Protein AF-A0A2V7BB26-F1 (afdb_monomer_lite)

St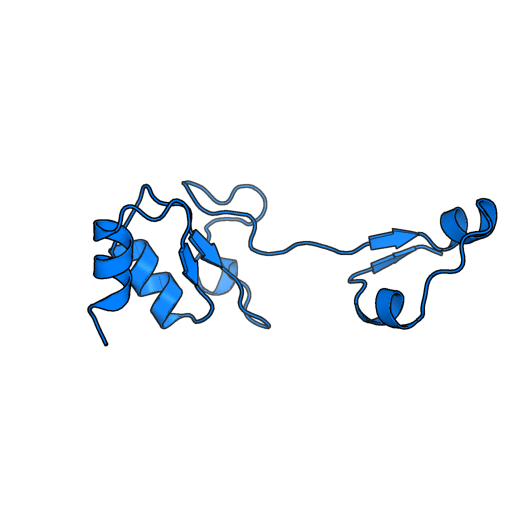ructure (mmCIF, N/CA/C/O backbone):
data_AF-A0A2V7BB26-F1
#
_entry.id   AF-A0A2V7BB26-F1
#
loop_
_atom_site.group_PDB
_atom_site.id
_atom_site.type_symbol
_atom_site.label_atom_id
_atom_site.label_alt_id
_atom_site.label_comp_id
_atom_site.label_asym_id
_atom_site.label_entity_id
_atom_site.label_seq_id
_atom_site.pdbx_PDB_ins_code
_atom_site.Cartn_x
_atom_site.Cartn_y
_atom_site.Cartn_z
_atom_site.occupancy
_atom_site.B_iso_or_equiv
_atom_site.auth_seq_id
_atom_site.auth_comp_id
_atom_site.auth_asym_id
_atom_site.auth_atom_id
_atom_site.pdbx_PDB_model_num
ATOM 1 N N . MET A 1 1 ? 7.085 -16.098 11.718 1.00 49.88 1 MET A N 1
ATOM 2 C CA . MET A 1 1 ? 5.837 -15.791 12.449 1.00 49.88 1 MET A CA 1
ATOM 3 C C . MET A 1 1 ? 4.639 -15.993 11.516 1.00 49.88 1 MET A C 1
ATOM 5 O O . MET A 1 1 ? 4.302 -15.061 10.801 1.00 49.88 1 MET A O 1
ATOM 9 N N . PRO A 1 2 ? 4.035 -17.191 11.439 1.00 54.56 2 PRO A N 1
ATOM 10 C CA . PRO A 1 2 ? 2.979 -17.475 10.453 1.00 54.56 2 PRO A CA 1
ATOM 11 C C . PRO A 1 2 ? 1.548 -17.026 10.835 1.00 54.56 2 PRO A C 1
ATOM 13 O O . PRO A 1 2 ? 0.645 -17.219 10.035 1.00 54.56 2 PRO A O 1
ATOM 16 N N . GLY A 1 3 ? 1.302 -16.453 12.025 1.00 74.62 3 GLY A N 1
ATOM 17 C CA . GLY A 1 3 ? -0.070 -16.253 12.543 1.00 74.62 3 GLY A CA 1
ATOM 18 C C . GLY A 1 3 ? -0.725 -14.887 12.297 1.00 74.62 3 GLY A C 1
ATOM 19 O O . GLY A 1 3 ? -1.936 -14.812 12.123 1.00 74.62 3 GLY A O 1
ATOM 20 N N . LEU A 1 4 ? 0.059 -13.807 12.222 1.00 80.25 4 LEU A N 1
ATOM 21 C CA . LEU A 1 4 ? -0.484 -12.446 12.332 1.00 80.25 4 LEU A CA 1
ATOM 22 C C . LEU A 1 4 ? -1.448 -12.066 11.192 1.00 80.25 4 LEU A C 1
ATOM 24 O O . LEU A 1 4 ? -2.458 -11.414 11.431 1.00 80.25 4 LEU A O 1
ATOM 28 N N . ALA A 1 5 ? -1.172 -12.492 9.956 1.00 82.44 5 ALA A N 1
ATOM 29 C CA . ALA A 1 5 ? -2.062 -12.221 8.826 1.00 82.44 5 ALA A CA 1
ATOM 30 C C . ALA A 1 5 ? -3.416 -12.940 8.980 1.00 82.44 5 ALA A C 1
ATOM 32 O O . ALA A 1 5 ? -4.459 -12.342 8.735 1.00 82.44 5 ALA A O 1
ATOM 33 N N . ALA A 1 6 ? -3.412 -14.191 9.450 1.00 85.62 6 ALA A N 1
ATOM 34 C CA . ALA A 1 6 ? -4.635 -14.952 9.704 1.00 85.62 6 ALA A CA 1
ATOM 35 C C . ALA A 1 6 ? -5.444 -14.374 10.878 1.00 85.62 6 ALA A C 1
ATOM 37 O O . ALA A 1 6 ? -6.676 -14.391 10.848 1.00 85.62 6 ALA A O 1
ATOM 38 N N . ASP A 1 7 ? -4.765 -13.825 11.890 1.00 86.00 7 ASP A N 1
ATOM 39 C CA . ASP A 1 7 ? -5.412 -13.127 13.003 1.00 86.00 7 ASP A CA 1
ATOM 40 C C . ASP A 1 7 ? -6.159 -11.873 12.524 1.00 86.00 7 ASP A C 1
ATOM 42 O O . ASP A 1 7 ? -7.309 -11.668 12.909 1.00 86.00 7 ASP A O 1
ATOM 46 N N . LEU A 1 8 ? -5.553 -11.075 11.636 1.00 83.38 8 LEU A N 1
ATOM 47 C CA . LEU A 1 8 ? -6.189 -9.882 11.057 1.00 83.38 8 LEU A CA 1
ATOM 48 C C . LEU A 1 8 ? -7.412 -10.224 10.198 1.00 83.38 8 LEU A C 1
ATOM 50 O O . LEU A 1 8 ? -8.414 -9.510 10.241 1.00 83.38 8 LEU A O 1
ATOM 54 N N . VAL A 1 9 ? -7.358 -11.337 9.460 1.00 86.88 9 VAL A N 1
ATOM 55 C CA . VAL A 1 9 ? -8.510 -11.844 8.701 1.00 86.88 9 VAL A CA 1
ATOM 56 C C . VAL A 1 9 ? -9.638 -12.250 9.643 1.00 86.88 9 VAL A C 1
ATOM 58 O O . VAL A 1 9 ? -10.780 -11.852 9.441 1.00 86.88 9 VAL A O 1
ATOM 61 N N . ARG A 1 10 ? -9.325 -12.991 10.712 1.00 88.25 10 ARG A N 1
ATOM 62 C CA . ARG A 1 10 ? -10.312 -13.398 11.725 1.00 88.25 10 ARG A CA 1
ATOM 63 C C . ARG A 1 10 ? -10.916 -12.229 12.499 1.00 88.25 10 ARG A C 1
ATOM 65 O O . ARG A 1 10 ? -12.037 -12.349 12.984 1.00 88.25 10 ARG A O 1
ATOM 72 N N . LEU A 1 11 ? -10.177 -11.132 12.633 1.00 89.75 11 LEU A N 1
ATOM 73 C CA . LEU A 1 11 ? -10.650 -9.905 13.266 1.00 89.75 11 LEU A CA 1
ATOM 74 C C . LEU A 1 11 ? -11.604 -9.105 12.358 1.00 89.75 11 LEU A C 1
ATOM 76 O O . LEU A 1 11 ? -12.179 -8.126 12.820 1.00 89.75 11 LEU A O 1
ATOM 80 N N . ASN A 1 12 ? -11.799 -9.525 11.099 1.00 82.25 12 ASN A N 1
ATOM 81 C CA . ASN A 1 12 ? -12.567 -8.808 10.077 1.00 82.25 12 ASN A CA 1
ATOM 82 C C . ASN A 1 12 ? -12.064 -7.373 9.870 1.00 82.25 12 ASN A C 1
ATOM 84 O O . ASN A 1 12 ? -12.850 -6.432 9.839 1.00 82.25 12 ASN A O 1
ATOM 88 N N . ALA A 1 13 ? -10.745 -7.199 9.755 1.00 83.19 13 ALA A N 1
ATOM 89 C CA . ALA A 1 13 ? -10.177 -5.894 9.445 1.00 83.19 13 ALA A CA 1
ATOM 90 C C . ALA A 1 13 ? -10.727 -5.348 8.113 1.00 83.19 13 ALA A C 1
ATOM 92 O O . ALA A 1 13 ? -10.776 -6.070 7.118 1.00 83.19 13 ALA A O 1
ATOM 93 N N . ASP A 1 14 ? -11.066 -4.057 8.081 1.00 85.69 14 ASP A N 1
ATOM 94 C CA . ASP A 1 14 ? -11.540 -3.387 6.861 1.00 85.69 14 ASP A CA 1
ATOM 95 C C . ASP A 1 14 ? -10.419 -3.184 5.826 1.00 85.69 14 ASP A C 1
ATOM 97 O O . ASP A 1 14 ? -10.668 -3.094 4.624 1.00 85.69 14 ASP A O 1
ATOM 101 N N . VAL A 1 15 ? -9.166 -3.101 6.285 1.00 86.44 15 VAL A N 1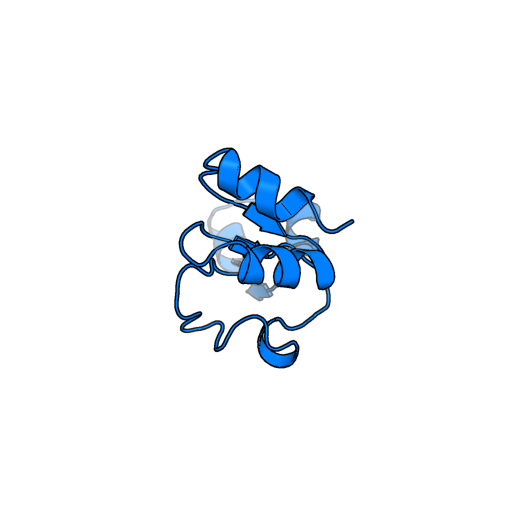
ATOM 102 C CA . VAL A 1 15 ? -7.967 -2.950 5.451 1.00 86.44 15 VAL A CA 1
ATOM 103 C C . VAL A 1 15 ? -6.739 -3.490 6.180 1.00 86.44 15 VAL A C 1
ATOM 105 O O . VAL A 1 15 ? -6.624 -3.371 7.400 1.00 86.44 15 VAL A O 1
ATOM 108 N N . ILE A 1 16 ? -5.786 -4.051 5.433 1.00 83.50 16 ILE A N 1
ATOM 109 C CA . ILE A 1 16 ? -4.494 -4.495 5.967 1.00 83.50 16 ILE A CA 1
ATOM 110 C C . ILE A 1 16 ? -3.374 -3.675 5.328 1.00 83.50 16 ILE A C 1
ATOM 112 O O . ILE A 1 16 ? -3.256 -3.617 4.105 1.00 83.50 16 ILE A O 1
ATOM 116 N N . VAL A 1 17 ? -2.529 -3.058 6.158 1.00 87.00 17 VAL A N 1
ATOM 117 C CA . VAL A 1 17 ? -1.346 -2.314 5.704 1.00 87.00 17 VAL A CA 1
ATOM 118 C C . VAL A 1 17 ? -0.110 -3.196 5.852 1.00 87.00 17 VAL A C 1
ATOM 120 O O . VAL A 1 17 ? 0.309 -3.512 6.965 1.00 87.00 17 VAL A O 1
ATOM 123 N N . ALA A 1 18 ? 0.485 -3.594 4.729 1.00 86.19 18 ALA A N 1
ATOM 124 C CA . ALA A 1 18 ? 1.669 -4.443 4.694 1.00 86.19 18 ALA A CA 1
ATOM 125 C C . ALA A 1 18 ? 2.910 -3.637 4.281 1.00 86.19 18 ALA A C 1
ATOM 127 O O . ALA A 1 18 ? 2.944 -3.019 3.217 1.00 86.19 18 ALA A O 1
ATOM 128 N N . VAL A 1 19 ? 3.944 -3.665 5.125 1.00 85.19 19 VAL A N 1
ATOM 129 C CA . VAL A 1 19 ? 5.148 -2.820 4.982 1.00 85.19 19 VAL A CA 1
ATOM 130 C C . VAL A 1 19 ? 6.411 -3.590 4.576 1.00 85.19 19 VAL A C 1
ATOM 132 O O . VAL A 1 19 ? 7.478 -3.000 4.436 1.00 85.19 19 VAL A O 1
ATOM 135 N N . SER A 1 20 ? 6.324 -4.913 4.396 1.00 83.94 20 SER A N 1
ATOM 136 C CA . SER A 1 20 ? 7.465 -5.753 4.008 1.00 83.94 20 SER A CA 1
ATOM 137 C C . SER A 1 20 ? 7.070 -6.875 3.036 1.00 83.94 20 SER A C 1
ATOM 139 O O . SER A 1 20 ? 5.939 -7.365 3.104 1.00 83.94 20 SER A O 1
ATOM 141 N N . PRO A 1 21 ? 7.988 -7.346 2.165 1.00 85.44 21 PRO A N 1
ATOM 142 C CA . PRO A 1 21 ? 7.721 -8.440 1.224 1.00 85.44 21 PRO A CA 1
ATOM 143 C C . PRO A 1 21 ? 7.118 -9.713 1.854 1.00 85.44 21 PRO A C 1
ATOM 145 O O . PRO A 1 21 ? 6.131 -10.225 1.317 1.00 85.44 21 PRO A O 1
ATOM 148 N N . PRO A 1 22 ? 7.615 -10.224 3.003 1.00 87.75 22 PRO A N 1
ATOM 149 C CA . PRO A 1 22 ? 7.008 -11.388 3.652 1.00 87.75 22 PRO A CA 1
ATOM 150 C C . PRO A 1 22 ? 5.600 -11.103 4.187 1.00 87.75 22 PRO A C 1
ATOM 152 O O . PRO A 1 22 ? 4.741 -11.978 4.120 1.00 87.75 22 PRO A O 1
ATOM 155 N N . ALA A 1 23 ? 5.342 -9.886 4.681 1.00 86.50 23 ALA A N 1
ATOM 156 C CA . ALA A 1 23 ? 4.020 -9.497 5.171 1.00 86.50 23 ALA A CA 1
ATOM 157 C C . ALA A 1 23 ? 3.000 -9.383 4.030 1.00 86.50 23 ALA A C 1
ATOM 159 O O . ALA A 1 23 ? 1.872 -9.853 4.171 1.00 86.50 23 ALA A O 1
ATOM 160 N N . ILE A 1 24 ? 3.400 -8.820 2.884 1.00 87.06 24 ILE A N 1
ATOM 161 C CA . ILE A 1 24 ? 2.550 -8.714 1.687 1.00 87.06 24 ILE A CA 1
ATOM 162 C C . ILE A 1 24 ? 2.136 -10.104 1.209 1.00 87.06 24 ILE A C 1
ATOM 164 O O . ILE A 1 24 ? 0.957 -10.343 0.957 1.00 87.06 24 ILE A O 1
ATOM 168 N N . ARG A 1 25 ? 3.094 -11.038 1.136 1.00 87.69 25 ARG A N 1
ATOM 169 C CA . ARG A 1 25 ? 2.830 -12.418 0.715 1.00 87.69 25 ARG A CA 1
ATOM 170 C C . ARG A 1 25 ? 1.915 -13.143 1.696 1.00 87.69 25 ARG A C 1
ATOM 172 O O . ARG A 1 25 ? 0.875 -13.638 1.286 1.00 87.69 25 ARG A O 1
ATOM 179 N N . ALA A 1 26 ? 2.235 -13.092 2.989 1.00 89.31 26 ALA A N 1
ATOM 180 C CA . ALA A 1 26 ? 1.406 -13.702 4.025 1.00 89.31 26 ALA A CA 1
ATOM 181 C C . ALA A 1 26 ? -0.032 -13.155 4.025 1.00 89.31 26 ALA A C 1
ATOM 183 O O . ALA A 1 26 ? -0.977 -13.912 4.211 1.00 89.31 26 ALA A O 1
ATOM 184 N N . THR A 1 27 ? -0.209 -11.855 3.777 1.00 89.50 27 THR A N 1
ATOM 185 C CA . THR A 1 27 ? -1.541 -11.238 3.708 1.00 89.50 27 THR A CA 1
ATOM 186 C C . THR A 1 27 ? -2.306 -11.683 2.462 1.00 89.50 27 THR A C 1
ATOM 188 O O . THR A 1 27 ? -3.473 -12.047 2.565 1.00 89.50 27 THR A O 1
ATOM 191 N N . LYS A 1 28 ? -1.651 -11.720 1.295 1.00 85.44 28 LYS A N 1
ATOM 192 C CA . LYS A 1 28 ? -2.256 -12.201 0.041 1.00 85.44 28 LYS A CA 1
ATOM 193 C C . LYS A 1 28 ? -2.637 -13.682 0.082 1.00 85.44 28 LYS A C 1
ATOM 195 O O . LYS A 1 28 ? -3.632 -14.065 -0.530 1.00 85.44 28 LYS A O 1
ATOM 200 N N . ASP A 1 29 ? -1.860 -14.497 0.791 1.00 89.75 29 ASP A N 1
ATOM 201 C CA . ASP A 1 29 ? -2.168 -15.914 1.005 1.00 89.75 29 ASP A CA 1
ATOM 202 C C . ASP A 1 29 ? -3.334 -16.084 1.992 1.00 89.75 29 ASP A C 1
ATOM 204 O O . ASP A 1 29 ? -4.165 -16.976 1.824 1.00 89.75 29 ASP A O 1
ATOM 208 N N . ALA A 1 30 ? -3.426 -15.211 3.002 1.00 90.56 30 ALA A N 1
ATOM 209 C CA . ALA A 1 30 ? -4.455 -15.271 4.037 1.00 90.56 30 ALA A CA 1
ATOM 210 C C . ALA A 1 30 ? -5.823 -14.734 3.587 1.00 90.56 30 ALA A C 1
ATOM 212 O O . ALA A 1 30 ? -6.846 -15.156 4.128 1.00 90.56 30 ALA A O 1
ATOM 213 N N . THR A 1 31 ? -5.879 -13.801 2.630 1.00 86.88 31 THR A N 1
ATOM 214 C CA . THR A 1 31 ? -7.151 -13.238 2.159 1.00 86.88 31 THR A CA 1
ATOM 215 C C . THR A 1 31 ? -7.114 -12.759 0.715 1.00 86.88 31 THR A C 1
ATOM 217 O O . THR A 1 31 ? -6.156 -12.154 0.238 1.00 86.88 31 THR A O 1
ATOM 220 N N . ARG A 1 32 ? -8.233 -13.008 0.029 1.00 85.56 32 ARG A N 1
ATOM 221 C CA . ARG A 1 32 ? -8.544 -12.497 -1.310 1.00 85.56 32 ARG A CA 1
ATOM 222 C C . ARG A 1 32 ? -9.754 -11.581 -1.324 1.00 85.56 32 ARG A C 1
ATOM 224 O O . ARG A 1 32 ? -10.271 -11.309 -2.400 1.00 85.56 32 ARG A O 1
ATOM 231 N N . THR A 1 33 ? -10.189 -11.071 -0.177 1.00 83.19 33 THR A N 1
ATOM 232 C CA . THR A 1 33 ? -11.352 -10.169 -0.094 1.00 83.19 33 THR A CA 1
ATOM 233 C C . THR A 1 33 ? -11.069 -8.899 0.697 1.00 83.19 33 THR A C 1
ATOM 235 O O . THR A 1 33 ? -11.601 -7.850 0.347 1.00 83.19 33 THR A O 1
ATOM 238 N N . ILE A 1 34 ? -10.207 -8.959 1.715 1.00 84.88 34 ILE A N 1
ATOM 239 C CA . ILE A 1 34 ? -9.827 -7.776 2.492 1.00 84.88 34 ILE A CA 1
ATOM 240 C C . ILE A 1 34 ? -8.814 -6.963 1.674 1.00 84.88 34 ILE A C 1
ATOM 242 O O . ILE A 1 34 ? -7.826 -7.536 1.199 1.00 84.88 34 ILE A O 1
ATOM 246 N N . PRO A 1 35 ? -9.035 -5.652 1.481 1.00 84.75 35 PRO A N 1
ATOM 247 C CA . PRO A 1 35 ? -8.095 -4.798 0.776 1.00 84.75 35 PRO A CA 1
ATOM 248 C C . PRO A 1 35 ? -6.720 -4.763 1.443 1.00 84.75 35 PRO A C 1
ATOM 250 O O . PRO A 1 35 ? -6.607 -4.576 2.656 1.00 84.75 35 PRO A O 1
ATOM 253 N N . VAL A 1 36 ? -5.666 -4.881 0.633 1.00 84.44 36 VAL A N 1
ATOM 254 C CA . VAL A 1 36 ? -4.277 -4.779 1.101 1.00 84.44 36 VAL A CA 1
ATOM 255 C C . VAL A 1 36 ? -3.652 -3.511 0.539 1.00 84.44 36 VAL A C 1
ATOM 257 O O . VAL A 1 36 ? -3.528 -3.349 -0.676 1.00 84.44 36 VAL A O 1
ATOM 260 N N . VAL A 1 37 ? -3.240 -2.618 1.436 1.00 85.31 37 VAL A N 1
ATOM 261 C CA . VAL A 1 37 ? -2.423 -1.446 1.115 1.00 85.31 37 VAL A CA 1
ATOM 262 C C . VAL A 1 37 ? -0.971 -1.829 1.334 1.00 85.31 37 VAL A C 1
ATOM 264 O O . VAL A 1 37 ? -0.581 -2.235 2.429 1.00 85.31 37 VAL A O 1
ATOM 267 N N . MET A 1 38 ? -0.153 -1.693 0.297 1.00 80.75 38 MET A N 1
ATOM 268 C CA . MET A 1 38 ? 1.275 -1.943 0.424 1.00 80.75 38 MET A CA 1
ATOM 269 C C . MET A 1 38 ? 2.000 -0.618 0.638 1.00 80.75 38 MET A C 1
ATOM 271 O O . MET A 1 38 ? 1.955 0.261 -0.217 1.00 80.75 38 MET A O 1
ATOM 275 N N . ALA A 1 39 ? 2.649 -0.481 1.791 1.00 78.75 39 ALA A N 1
ATOM 276 C CA . ALA A 1 39 ? 3.339 0.732 2.213 1.00 78.75 39 ALA A CA 1
ATOM 277 C C . ALA A 1 39 ? 4.815 0.410 2.464 1.00 78.75 39 ALA A C 1
ATOM 279 O O . ALA A 1 39 ? 5.270 0.305 3.601 1.00 78.75 39 ALA A O 1
ATOM 280 N N . PHE A 1 40 ? 5.558 0.189 1.383 1.00 73.25 40 PHE A N 1
ATOM 281 C CA . PHE A 1 40 ? 6.982 -0.122 1.429 1.00 73.25 40 PHE A CA 1
ATOM 282 C C . PHE A 1 40 ? 7.747 0.772 0.453 1.00 73.25 40 PHE A C 1
ATOM 284 O O . PHE A 1 40 ? 7.238 1.136 -0.604 1.00 73.25 40 PHE A O 1
ATOM 291 N N . SER A 1 41 ? 8.966 1.154 0.831 1.00 63.34 41 SER A N 1
ATOM 292 C CA . SER A 1 41 ? 9.801 2.073 0.054 1.00 63.34 41 SER A CA 1
ATOM 293 C C . SER A 1 41 ? 10.884 1.317 -0.716 1.00 63.34 41 SER A C 1
ATOM 295 O O . SER A 1 41 ? 11.482 0.380 -0.190 1.00 63.34 41 SER A O 1
ATOM 297 N N . GLY A 1 42 ? 11.147 1.744 -1.952 1.00 69.88 42 GLY A N 1
ATOM 298 C CA . GLY A 1 42 ? 12.319 1.328 -2.733 1.00 69.88 42 GLY A CA 1
ATOM 299 C C . GLY A 1 42 ? 12.205 0.015 -3.514 1.00 69.88 42 GLY A C 1
ATOM 300 O O . GLY A 1 42 ? 13.186 -0.390 -4.129 1.00 69.88 42 GLY A O 1
ATOM 301 N N . ILE A 1 43 ? 11.045 -0.646 -3.530 1.00 71.44 43 ILE A N 1
ATOM 302 C CA . ILE A 1 43 ? 10.819 -1.857 -4.335 1.00 71.44 43 ILE A CA 1
ATOM 303 C C . ILE A 1 43 ? 9.661 -1.587 -5.302 1.00 71.44 43 ILE A C 1
ATOM 305 O O . ILE A 1 43 ? 8.625 -1.061 -4.903 1.00 71.44 43 ILE A O 1
ATOM 309 N N . ASP A 1 44 ? 9.833 -1.947 -6.574 1.00 79.44 44 ASP A N 1
ATOM 310 C CA . ASP A 1 44 ? 8.743 -1.922 -7.550 1.00 79.44 44 ASP A CA 1
ATOM 311 C C . ASP A 1 44 ? 7.785 -3.104 -7.288 1.00 79.44 44 ASP A C 1
ATOM 313 O O . ASP A 1 44 ? 8.205 -4.262 -7.394 1.00 79.44 44 ASP A O 1
ATOM 317 N N . PRO A 1 45 ? 6.508 -2.861 -6.939 1.00 76.81 45 PRO A N 1
ATOM 318 C CA . PRO A 1 45 ? 5.539 -3.923 -6.672 1.00 76.81 45 PRO A CA 1
ATOM 319 C C . PRO A 1 45 ? 5.230 -4.786 -7.903 1.00 76.81 45 PRO A C 1
ATOM 321 O O . PRO A 1 45 ? 4.861 -5.949 -7.726 1.00 76.81 45 PRO A O 1
ATOM 324 N N . VAL A 1 46 ? 5.380 -4.253 -9.125 1.00 82.44 46 VAL A N 1
ATOM 325 C CA . VAL A 1 46 ? 5.170 -5.020 -10.364 1.00 82.44 46 VAL A CA 1
ATOM 326 C C . VAL A 1 46 ? 6.353 -5.954 -10.594 1.00 82.44 46 VAL A C 1
ATOM 328 O O . VAL A 1 46 ? 6.163 -7.164 -10.705 1.00 82.44 46 VAL A O 1
ATOM 331 N N . GLY A 1 47 ? 7.581 -5.426 -10.573 1.00 80.31 47 GLY A N 1
ATOM 332 C CA . GLY A 1 47 ? 8.804 -6.225 -10.680 1.00 80.31 47 GLY A CA 1
ATOM 333 C C . GLY A 1 47 ? 8.941 -7.294 -9.589 1.00 80.31 47 GLY A C 1
ATOM 334 O O . GLY A 1 47 ? 9.472 -8.372 -9.844 1.00 80.31 47 GLY A O 1
ATOM 335 N N . ALA A 1 48 ? 8.407 -7.042 -8.390 1.00 80.25 48 ALA A N 1
AT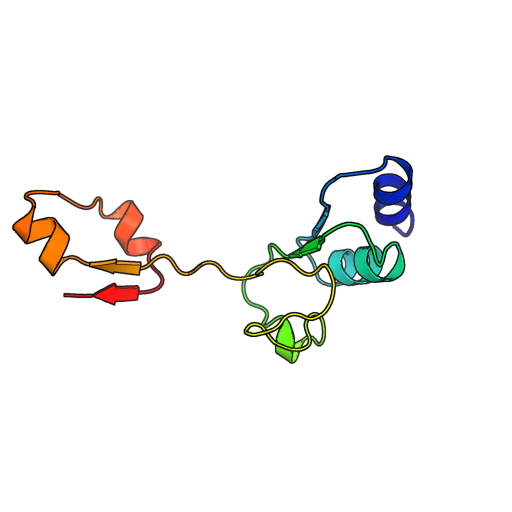OM 336 C CA . ALA A 1 48 ? 8.366 -8.020 -7.301 1.00 80.25 48 ALA A CA 1
ATOM 337 C C . ALA A 1 48 ? 7.237 -9.068 -7.428 1.00 80.25 48 ALA A C 1
ATOM 339 O O . ALA A 1 48 ? 7.167 -10.003 -6.622 1.00 80.25 48 ALA A O 1
ATOM 340 N N . GLY A 1 49 ? 6.344 -8.921 -8.413 1.00 83.19 49 GLY A N 1
ATOM 341 C CA . GLY A 1 49 ? 5.214 -9.819 -8.648 1.00 83.19 49 GLY A CA 1
ATOM 342 C C . GLY A 1 49 ? 4.097 -9.707 -7.607 1.00 83.19 49 GLY A C 1
ATOM 343 O O . GLY A 1 49 ? 3.348 -10.664 -7.409 1.00 83.19 49 GLY A O 1
ATOM 344 N N . PHE A 1 50 ? 3.995 -8.576 -6.901 1.00 79.81 50 PHE A N 1
ATOM 345 C CA . PHE A 1 50 ? 2.930 -8.342 -5.923 1.00 79.81 50 PHE A CA 1
ATOM 346 C C . PHE A 1 50 ? 1.660 -7.798 -6.555 1.00 79.81 50 PHE A C 1
ATOM 348 O O . PHE A 1 50 ? 0.583 -8.150 -6.085 1.00 79.81 50 PHE A O 1
ATOM 355 N N . VAL A 1 51 ? 1.785 -6.974 -7.592 1.00 78.62 51 VAL A N 1
ATOM 356 C CA . VAL A 1 51 ? 0.658 -6.430 -8.357 1.00 78.62 51 VAL A CA 1
ATOM 357 C C . VAL A 1 51 ? 0.878 -6.732 -9.833 1.00 78.62 51 VAL A C 1
ATOM 359 O O . VAL A 1 51 ? 2.014 -6.703 -10.308 1.00 78.62 51 VAL A O 1
ATOM 362 N N . ALA A 1 52 ? -0.190 -7.019 -10.577 1.00 76.94 52 ALA A N 1
ATOM 363 C CA . ALA A 1 52 ? -0.065 -7.300 -12.009 1.00 76.94 52 ALA A CA 1
ATOM 364 C C . ALA A 1 52 ? 0.244 -6.028 -12.820 1.00 76.94 52 ALA A C 1
ATOM 366 O O . ALA A 1 52 ? 0.973 -6.068 -13.810 1.00 76.94 52 ALA A O 1
ATOM 367 N N . SER A 1 53 ? -0.319 -4.887 -12.409 1.00 77.19 53 SER A N 1
ATOM 368 C CA . SER A 1 53 ? -0.113 -3.586 -13.050 1.00 77.19 53 SER A CA 1
ATOM 369 C C . SER A 1 53 ? -0.524 -2.448 -12.120 1.00 77.19 53 SER A C 1
ATOM 371 O O . SER A 1 53 ? -1.605 -2.485 -11.558 1.00 77.19 53 SER A O 1
ATOM 373 N N . LEU A 1 54 ? 0.254 -1.370 -12.023 1.00 71.06 54 LEU A N 1
ATOM 374 C CA . LEU A 1 54 ? -0.167 -0.190 -11.249 1.00 71.06 54 LEU A CA 1
ATOM 375 C C . LEU A 1 54 ? -1.361 0.551 -11.867 1.00 71.06 54 LEU A C 1
ATOM 377 O O . LEU A 1 54 ? -2.161 1.141 -11.148 1.00 71.06 54 LEU A O 1
ATOM 381 N N . ALA A 1 55 ? -1.499 0.513 -13.195 1.00 71.19 55 ALA A N 1
ATOM 382 C CA . ALA A 1 55 ? -2.613 1.161 -13.886 1.00 71.19 55 ALA A CA 1
ATOM 383 C C . ALA A 1 55 ? -3.933 0.399 -13.693 1.00 71.19 55 ALA A C 1
ATOM 385 O O . ALA A 1 55 ? -5.011 0.988 -13.773 1.00 71.19 55 ALA A O 1
ATOM 386 N N . ARG A 1 56 ? -3.850 -0.921 -13.480 1.00 68.50 56 ARG A N 1
ATOM 387 C CA . ARG A 1 56 ? -4.983 -1.825 -13.246 1.00 68.50 56 ARG A CA 1
ATOM 388 C C . ARG A 1 56 ? -4.530 -2.948 -12.299 1.00 68.50 56 ARG A C 1
ATOM 390 O O . ARG A 1 56 ? -4.198 -4.025 -12.792 1.00 68.50 56 ARG A O 1
ATOM 397 N N . PRO A 1 57 ? -4.508 -2.702 -10.975 1.00 60.03 57 PRO A N 1
ATOM 398 C CA . PRO A 1 57 ? -3.933 -3.626 -9.986 1.00 60.03 57 PRO A CA 1
ATOM 399 C C . PRO A 1 57 ? -4.481 -5.053 -10.075 1.00 60.03 57 PRO A C 1
ATOM 401 O O . PRO A 1 57 ? -3.723 -6.011 -9.981 1.00 60.03 57 PRO A O 1
ATOM 404 N N . GLY A 1 58 ? -5.763 -5.200 -10.418 1.00 61.81 58 GLY A N 1
ATOM 405 C CA . GLY A 1 58 ? -6.435 -6.494 -10.455 1.00 61.81 58 GLY A CA 1
ATOM 406 C C . GLY A 1 58 ? -6.767 -6.962 -9.036 1.00 61.81 58 GLY A C 1
ATOM 407 O O . GLY A 1 58 ? -5.900 -7.062 -8.177 1.00 61.81 58 GLY A O 1
ATOM 408 N N . GLY A 1 59 ? -8.044 -7.238 -8.763 1.00 68.56 59 GLY A N 1
ATOM 409 C CA . GLY A 1 59 ? -8.495 -7.617 -7.417 1.00 68.56 59 GLY A CA 1
ATOM 410 C C . GLY A 1 59 ? -8.495 -6.458 -6.409 1.00 68.56 59 GLY A C 1
ATOM 411 O O . GLY A 1 59 ? -8.596 -5.292 -6.781 1.00 68.56 59 GLY A O 1
ATOM 412 N N . ASN A 1 60 ? -8.413 -6.787 -5.118 1.00 61.81 60 ASN A N 1
ATOM 413 C CA . ASN A 1 60 ? -8.587 -5.875 -3.967 1.00 61.81 60 ASN A CA 1
ATOM 414 C C . ASN A 1 60 ? -7.268 -5.210 -3.533 1.00 61.81 60 ASN A C 1
ATOM 416 O O . ASN A 1 60 ? -6.991 -4.975 -2.356 1.00 61.81 60 ASN A O 1
ATOM 420 N N . GLU A 1 61 ? -6.429 -4.922 -4.514 1.00 64.44 61 GLU A N 1
ATOM 421 C CA . GLU A 1 61 ? -5.172 -4.216 -4.332 1.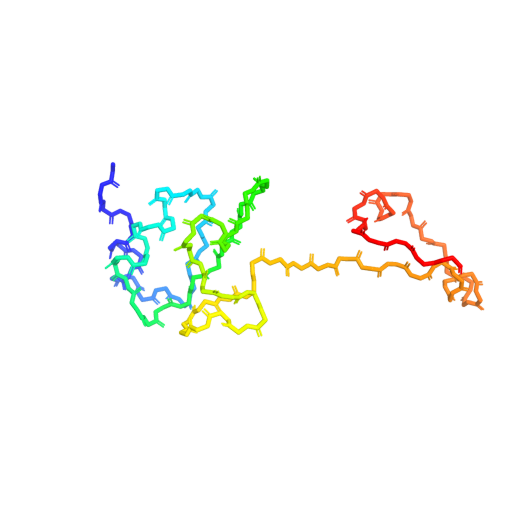00 64.44 61 GLU A CA 1
ATOM 422 C C . GLU A 1 61 ? -5.431 -2.714 -4.427 1.00 64.44 61 GLU A C 1
ATOM 424 O O . GLU A 1 61 ? -5.991 -2.227 -5.411 1.00 64.44 61 GLU A O 1
ATOM 429 N N . GLN A 1 62 ? -5.040 -1.973 -3.391 1.00 61.47 62 GLN A N 1
ATOM 430 C CA . GLN A 1 62 ? -5.108 -0.515 -3.416 1.00 61.47 62 GLN A CA 1
ATOM 431 C C . GLN A 1 62 ? -3.853 0.075 -4.074 1.00 61.47 62 GLN A C 1
ATOM 433 O O . GLN A 1 62 ? -2.793 -0.558 -4.032 1.00 61.47 62 GLN A O 1
ATOM 438 N N . PRO A 1 63 ? -3.938 1.286 -4.660 1.00 58.84 63 PRO A N 1
ATOM 439 C CA . PRO A 1 63 ? -2.779 1.972 -5.217 1.00 58.84 63 PRO A CA 1
ATOM 440 C C . PRO A 1 63 ? -1.629 2.009 -4.205 1.00 58.84 63 PRO A C 1
ATOM 442 O O . PRO A 1 63 ? -1.783 2.479 -3.081 1.00 58.84 63 PRO A O 1
ATOM 445 N N . THR A 1 64 ? -0.471 1.492 -4.607 1.00 61.34 64 THR A N 1
ATOM 446 C CA . THR A 1 64 ? 0.721 1.370 -3.751 1.00 61.34 64 THR A CA 1
ATOM 447 C C . THR A 1 64 ? 1.632 2.596 -3.828 1.00 61.34 64 THR A C 1
ATOM 449 O O . THR A 1 64 ? 2.614 2.682 -3.097 1.00 61.34 64 THR A O 1
ATOM 452 N N . LYS A 1 65 ? 1.345 3.532 -4.743 1.00 61.16 65 LYS A N 1
ATOM 453 C CA . LYS A 1 65 ? 2.114 4.760 -4.950 1.00 61.16 65 LYS A CA 1
ATOM 454 C C . LYS A 1 65 ? 1.165 5.945 -5.089 1.00 61.16 65 LYS A C 1
ATOM 456 O O . LYS A 1 65 ? 0.263 5.925 -5.922 1.00 61.16 65 LYS A O 1
ATOM 461 N N . PHE A 1 66 ? 1.416 6.978 -4.296 1.00 66.50 66 PHE A N 1
ATOM 462 C CA . PHE A 1 66 ? 0.778 8.282 -4.414 1.00 66.50 66 PHE A CA 1
ATOM 463 C C . PHE A 1 66 ? 1.844 9.269 -4.877 1.00 66.50 66 PHE A C 1
ATOM 465 O O . PHE A 1 66 ? 2.913 9.312 -4.277 1.00 66.50 66 PHE A O 1
ATOM 472 N N . GLU A 1 67 ? 1.576 10.014 -5.949 1.00 70.06 67 GLU A N 1
ATOM 473 C CA . GLU A 1 67 ? 2.504 11.030 -6.449 1.00 70.06 67 GLU A CA 1
ATOM 474 C C . GLU A 1 67 ? 2.106 12.400 -5.906 1.00 70.06 67 GLU A C 1
ATOM 476 O O . GLU A 1 67 ? 1.012 12.902 -6.183 1.00 70.06 67 GLU A O 1
ATOM 481 N N . LEU A 1 68 ? 3.001 13.016 -5.138 1.00 78.00 68 LEU A N 1
ATOM 482 C CA . LEU A 1 68 ? 2.857 14.400 -4.719 1.00 78.00 68 LEU A CA 1
ATOM 483 C C . LEU A 1 68 ? 3.438 1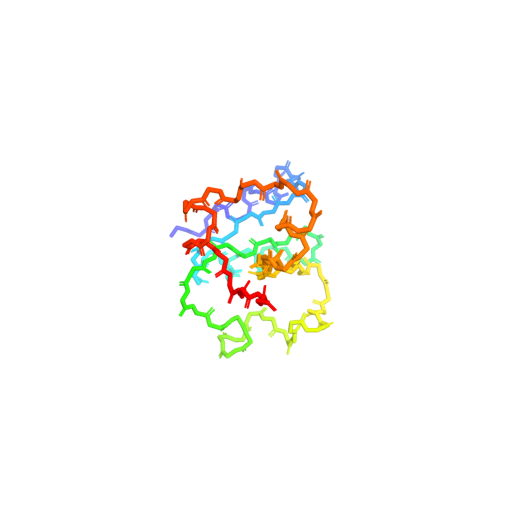5.313 -5.802 1.00 78.00 68 LEU A C 1
ATOM 485 O O . LEU A 1 68 ? 4.654 15.419 -5.962 1.00 78.00 68 LEU A O 1
ATOM 489 N N . VAL A 1 69 ? 2.561 15.999 -6.535 1.00 85.62 69 VAL A N 1
ATOM 490 C CA . VAL A 1 69 ? 2.944 16.959 -7.579 1.00 85.62 69 VAL A CA 1
ATOM 491 C C . VAL A 1 69 ? 2.662 18.384 -7.112 1.00 85.62 69 VAL A C 1
ATOM 493 O O . VAL A 1 69 ? 1.536 18.706 -6.733 1.00 85.62 69 VAL A O 1
ATOM 496 N N . VAL A 1 70 ? 3.672 19.257 -7.175 1.00 84.44 70 VAL A N 1
ATOM 497 C CA . VAL A 1 70 ? 3.556 20.679 -6.808 1.00 84.44 70 VAL A CA 1
ATOM 498 C C . VAL A 1 70 ? 3.728 21.560 -8.043 1.00 84.44 70 VAL A C 1
ATOM 500 O O . VAL A 1 70 ? 4.727 21.454 -8.748 1.00 84.44 70 VAL A O 1
ATOM 503 N N . ASN A 1 71 ? 2.782 22.471 -8.286 1.00 88.25 71 ASN A N 1
ATOM 504 C CA . ASN A 1 71 ? 2.880 23.482 -9.341 1.00 88.25 71 ASN A CA 1
ATOM 505 C C . ASN A 1 71 ? 3.261 24.846 -8.746 1.00 88.25 71 ASN A C 1
ATOM 507 O O . ASN A 1 71 ? 2.424 25.561 -8.188 1.00 88.25 71 ASN A O 1
ATOM 511 N N . LEU A 1 72 ? 4.538 25.205 -8.875 1.00 88.88 72 LEU A N 1
ATOM 512 C CA . LEU A 1 72 ? 5.083 26.451 -8.345 1.00 88.88 72 LEU A CA 1
ATOM 513 C C . LEU A 1 72 ? 4.613 27.675 -9.133 1.00 88.88 72 LEU A C 1
ATOM 515 O O . LEU A 1 72 ? 4.412 28.732 -8.533 1.00 88.88 72 LEU A O 1
ATOM 519 N N . LYS A 1 73 ? 4.385 27.548 -10.445 1.00 86.38 73 LYS A N 1
ATOM 520 C CA . LYS A 1 73 ? 3.829 28.632 -11.266 1.00 86.38 73 LYS A CA 1
ATOM 521 C C . LYS A 1 73 ? 2.479 29.094 -10.735 1.00 86.38 73 LYS A C 1
ATOM 523 O O . LYS A 1 73 ? 2.263 30.286 -10.526 1.00 86.38 73 LYS A O 1
ATOM 528 N N . THR A 1 74 ? 1.590 28.137 -10.487 1.00 86.81 74 THR A N 1
ATOM 529 C CA . THR A 1 74 ? 0.249 28.393 -9.962 1.00 86.81 74 THR A CA 1
ATOM 530 C C . THR A 1 74 ? 0.307 28.898 -8.525 1.00 86.81 74 THR A C 1
ATOM 532 O O . THR A 1 74 ? -0.368 29.872 -8.211 1.00 86.81 74 THR A O 1
ATOM 535 N N . ALA A 1 75 ? 1.146 28.307 -7.666 1.00 83.25 75 ALA A N 1
ATOM 536 C CA . ALA A 1 75 ? 1.305 28.775 -6.289 1.00 83.25 75 ALA A CA 1
ATOM 537 C C . ALA A 1 75 ? 1.748 30.248 -6.231 1.00 83.25 75 ALA A C 1
ATOM 539 O O . ALA A 1 75 ? 1.137 31.043 -5.519 1.00 83.25 75 ALA A O 1
ATOM 540 N N . ARG A 1 76 ? 2.727 30.639 -7.062 1.00 89.75 76 ARG A N 1
ATOM 541 C CA . ARG A 1 76 ? 3.169 32.037 -7.197 1.00 89.75 76 ARG A CA 1
ATOM 542 C C . ARG A 1 76 ? 2.052 32.955 -7.690 1.00 89.75 76 ARG A C 1
ATOM 544 O O . ARG A 1 76 ? 1.854 34.017 -7.110 1.00 89.75 76 ARG A O 1
ATOM 551 N N . ALA A 1 77 ? 1.308 32.543 -8.719 1.00 87.38 77 ALA A N 1
ATOM 552 C CA . ALA A 1 77 ? 0.192 33.326 -9.257 1.00 87.38 77 ALA A CA 1
ATOM 553 C C . ALA A 1 77 ? -0.936 33.550 -8.232 1.00 87.38 77 ALA A C 1
ATOM 555 O O . ALA A 1 77 ? -1.616 34.570 -8.283 1.00 87.38 77 ALA A O 1
ATOM 556 N N . LEU A 1 78 ? -1.112 32.615 -7.293 1.00 86.12 78 LEU A N 1
ATOM 557 C CA . LEU A 1 78 ? -2.099 32.693 -6.214 1.00 86.12 78 LEU A CA 1
ATOM 558 C C . LEU A 1 78 ? -1.560 33.341 -4.926 1.00 86.12 78 LEU A C 1
ATOM 560 O O . LEU A 1 78 ? -2.286 33.409 -3.937 1.00 86.12 78 LEU A O 1
ATOM 564 N N . GLY A 1 79 ? -0.302 33.794 -4.900 1.00 89.19 79 GLY A N 1
ATOM 565 C CA . GLY A 1 79 ? 0.317 34.369 -3.700 1.00 89.19 79 GLY A CA 1
ATOM 566 C C . GLY A 1 79 ? 0.560 33.357 -2.571 1.00 89.19 79 GLY A C 1
ATOM 567 O O . GLY A 1 79 ? 0.689 33.746 -1.412 1.00 89.19 79 GLY A O 1
ATOM 568 N N . LEU A 1 80 ? 0.612 32.061 -2.888 1.00 89.56 80 LEU A N 1
ATOM 569 C CA . LEU A 1 80 ? 0.841 30.986 -1.927 1.00 89.56 80 LEU A CA 1
ATOM 570 C C . LEU A 1 80 ? 2.333 30.652 -1.844 1.00 89.56 80 LEU A C 1
ATOM 572 O O . LEU A 1 80 ? 2.955 30.249 -2.829 1.00 89.56 80 LEU A O 1
ATOM 576 N N . THR A 1 81 ? 2.900 30.750 -0.644 1.00 90.31 81 THR A N 1
ATOM 577 C CA . THR A 1 81 ? 4.268 30.298 -0.368 1.00 90.31 81 THR A CA 1
ATOM 578 C C . THR A 1 81 ? 4.258 28.814 -0.027 1.00 90.31 81 THR A C 1
ATOM 580 O O . THR A 1 81 ? 3.701 28.415 0.994 1.00 90.31 81 THR A O 1
ATOM 583 N N . ILE A 1 82 ? 4.899 27.989 -0.858 1.00 91.00 82 ILE A N 1
ATOM 584 C CA . ILE A 1 82 ? 5.043 26.556 -0.583 1.00 91.00 82 ILE A CA 1
ATOM 585 C C . ILE A 1 82 ? 6.249 26.334 0.341 1.00 91.00 82 ILE A C 1
ATOM 587 O O . ILE A 1 82 ? 7.367 26.700 -0.030 1.00 91.00 82 ILE A O 1
ATOM 591 N N . PRO A 1 83 ? 6.068 25.730 1.530 1.00 90.94 83 PRO A N 1
ATOM 592 C CA . PRO A 1 83 ? 7.178 25.442 2.429 1.00 90.94 83 PRO A CA 1
ATOM 593 C C . PRO A 1 83 ? 8.193 24.487 1.796 1.00 90.94 83 PRO A C 1
ATOM 595 O O . PRO A 1 83 ? 7.825 23.506 1.149 1.00 90.94 83 PRO A O 1
ATOM 598 N N . HIS A 1 84 ? 9.479 24.714 2.065 1.00 87.00 84 HIS A N 1
ATOM 599 C CA . HIS A 1 84 ? 10.568 23.882 1.540 1.00 87.00 84 HIS A CA 1
ATOM 600 C C . HIS A 1 84 ? 10.399 22.395 1.926 1.00 87.00 84 HIS A C 1
ATOM 602 O O . HIS A 1 84 ? 10.664 21.501 1.127 1.00 87.00 84 HIS A O 1
ATOM 608 N N . SER A 1 85 ? 9.858 22.114 3.115 1.00 85.31 85 SER A N 1
ATOM 609 C CA . SER A 1 85 ? 9.564 20.751 3.579 1.00 85.31 85 SER A CA 1
ATOM 610 C C . SER A 1 85 ? 8.590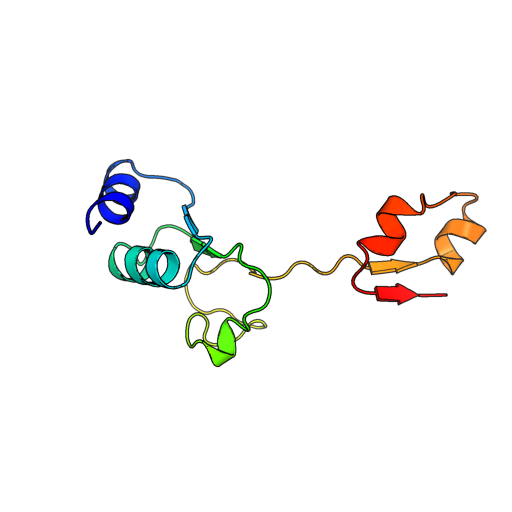 19.979 2.680 1.00 85.31 85 SER A C 1
ATOM 612 O O . SER A 1 85 ? 8.658 18.752 2.628 1.00 85.31 85 SER A O 1
ATOM 614 N N . ILE A 1 86 ? 7.705 20.678 1.964 1.00 85.06 86 ILE A N 1
ATOM 615 C CA . ILE A 1 86 ? 6.764 20.084 1.007 1.00 85.06 86 ILE A CA 1
ATOM 616 C C . ILE A 1 86 ? 7.442 19.843 -0.341 1.00 85.06 86 ILE A C 1
ATOM 618 O O . ILE A 1 86 ? 7.207 18.809 -0.958 1.00 85.06 86 ILE A O 1
ATOM 622 N N . LEU A 1 87 ? 8.336 20.740 -0.764 1.00 82.69 87 LEU A N 1
ATOM 623 C CA . LEU A 1 87 ? 9.088 20.588 -2.013 1.00 82.69 87 LEU A CA 1
ATOM 624 C C . LEU A 1 87 ? 10.028 19.379 -1.980 1.00 82.69 87 LEU A C 1
ATOM 626 O O . LEU A 1 87 ? 10.107 18.649 -2.959 1.00 82.69 87 LEU A O 1
ATOM 630 N N . ILE A 1 88 ? 10.670 19.114 -0.838 1.00 84.50 88 ILE A N 1
ATOM 631 C CA . ILE A 1 88 ? 11.547 17.940 -0.657 1.00 84.50 88 ILE A CA 1
ATOM 632 C C . ILE A 1 88 ? 10.768 16.621 -0.763 1.00 84.50 88 ILE A C 1
ATOM 634 O O . ILE A 1 88 ? 11.337 15.590 -1.111 1.00 84.50 88 ILE A O 1
ATOM 638 N N . ARG A 1 89 ? 9.471 16.638 -0.440 1.00 79.38 89 ARG A N 1
ATOM 639 C CA . ARG A 1 89 ? 8.604 15.453 -0.481 1.00 79.38 89 ARG A CA 1
ATOM 640 C C . ARG A 1 89 ? 7.874 15.288 -1.810 1.00 79.38 89 ARG A C 1
ATOM 642 O O . ARG A 1 89 ? 7.210 14.274 -1.987 1.00 79.38 89 ARG A O 1
ATOM 649 N N . ALA A 1 90 ? 7.940 16.275 -2.701 1.00 78.25 90 ALA A N 1
ATOM 650 C CA . ALA A 1 90 ? 7.255 16.217 -3.980 1.00 78.25 90 ALA A CA 1
ATOM 651 C C . ALA A 1 90 ? 7.997 15.271 -4.929 1.00 78.25 90 ALA A C 1
ATOM 653 O O . ALA A 1 90 ? 9.182 15.453 -5.201 1.00 78.25 90 ALA A O 1
ATOM 654 N N . ASP A 1 91 ? 7.278 14.299 -5.484 1.00 85.06 91 ASP A N 1
ATOM 655 C CA . ASP A 1 91 ? 7.791 13.431 -6.544 1.00 85.06 91 ASP A CA 1
ATOM 656 C C . ASP A 1 91 ? 8.037 14.214 -7.839 1.00 85.06 91 ASP A C 1
ATOM 658 O O . ASP A 1 91 ? 8.862 13.830 -8.671 1.00 85.06 91 ASP A O 1
ATOM 662 N N . ARG A 1 92 ? 7.304 15.320 -8.032 1.00 80.75 92 ARG A N 1
ATOM 663 C CA . ARG A 1 92 ? 7.478 16.216 -9.174 1.00 80.75 92 ARG A CA 1
ATOM 664 C C . ARG A 1 92 ? 7.170 17.664 -8.816 1.00 80.75 92 ARG A C 1
ATOM 666 O O . ARG A 1 92 ? 6.154 17.966 -8.189 1.00 80.75 92 ARG A O 1
ATOM 673 N N . VAL A 1 93 ? 8.004 18.565 -9.323 1.00 78.75 93 VAL A N 1
ATOM 674 C CA . VAL A 1 93 ? 7.775 20.011 -9.300 1.00 78.75 93 VAL A CA 1
ATOM 675 C C . VAL A 1 93 ? 7.567 20.506 -10.730 1.00 78.75 93 VAL A C 1
ATOM 677 O O . VAL A 1 93 ? 8.303 20.125 -11.637 1.00 78.75 93 VAL A O 1
ATOM 680 N N . ILE A 1 94 ? 6.537 21.325 -10.928 1.00 83.00 94 ILE A N 1
ATOM 681 C CA . ILE A 1 94 ? 6.217 21.986 -12.196 1.00 83.00 94 ILE A CA 1
ATOM 682 C C . ILE A 1 94 ? 6.458 23.487 -12.004 1.00 83.00 94 ILE A C 1
ATOM 684 O O . ILE A 1 94 ? 5.904 24.076 -11.071 1.00 83.00 94 ILE A O 1
ATOM 688 N N . GLU A 1 95 ? 7.285 24.095 -12.859 1.00 77.50 95 GLU A N 1
ATOM 689 C CA . GLU A 1 95 ? 7.730 25.496 -12.739 1.00 77.50 95 GLU A CA 1
ATOM 690 C C . GLU A 1 95 ? 6.991 26.510 -13.619 1.00 77.50 95 GLU A C 1
ATOM 692 O O . GLU A 1 95 ? 6.505 26.152 -14.718 1.00 77.50 95 GLU A O 1
#

Radius of gyration: 17.74 Å; chains: 1; bounding box: 25×52×27 Å

pLDDT: mean 80.22, std 9.28, range [49.88, 91.0]

Secondary structure (DSSP, 8-state):
--SHHHHHHHTT-S-EEE-SHHHHHHHHHH-SSS-EEE--SS--TTTTTS-S-SSS--SSBPPS----EEEHHHHHHTT----HHHHTT-SEEE-

Foldseek 3Di:
DLPPLLVCVVVVPQEAEAADPVRLVSNVVNDQARAYAYAYPDDDCCVVVSAVDLVDRPGRYDRNDDAAEEEPVVCVVVVHDDDPVSVVVGPYYHD

Sequence (95 aa):
MPGLAADLVRLNADVIVAVSPPAIRATKDATRTIPVVMAFSGIDPVGAGFVASLARPGGNEQPTKFELVVNLKTARALGLTIPHSILIRADRVIE